Protein AF-A0A0U9H6Y2-F1 (afdb_monomer_lite)

InterPro domains:
  IPR058926 YmzB-like [PF25846] (6-113)

Organism: NCBI:txid171693

Structure (mmCIF, N/CA/C/O backbone):
data_AF-A0A0U9H6Y2-F1
#
_entry.id   AF-A0A0U9H6Y2-F1
#
loop_
_atom_site.group_PDB
_atom_site.id
_atom_site.type_symbol
_atom_site.label_atom_id
_atom_site.label_alt_id
_atom_site.label_comp_id
_atom_site.label_asym_id
_atom_site.label_entity_id
_atom_site.label_seq_id
_atom_site.pdbx_PDB_ins_code
_atom_site.Cartn_x
_atom_site.Cartn_y
_atom_site.Cartn_z
_atom_site.occupancy
_atom_site.B_iso_or_equiv
_atom_site.auth_seq_id
_atom_site.auth_comp_id
_atom_site.auth_asym_id
_atom_site.auth_atom_id
_atom_site.pdbx_PDB_model_num
ATOM 1 N N . MET A 1 1 ? -18.016 -5.426 -3.396 1.00 54.00 1 MET A N 1
ATOM 2 C CA . MET A 1 1 ? -17.809 -5.743 -4.826 1.00 54.00 1 MET A CA 1
ATOM 3 C C . MET A 1 1 ? -16.365 -5.383 -5.092 1.00 54.00 1 MET A C 1
ATOM 5 O O . MET A 1 1 ? -16.023 -4.227 -4.886 1.00 54.00 1 MET A O 1
ATOM 9 N N . GLU A 1 2 ? -15.517 -6.360 -5.395 1.00 65.19 2 GLU A N 1
ATOM 10 C CA . GLU A 1 2 ? -14.096 -6.108 -5.647 1.00 65.19 2 GLU A CA 1
ATOM 11 C C . GLU A 1 2 ? -13.951 -5.319 -6.948 1.00 65.19 2 GLU A C 1
ATOM 13 O O . GLU A 1 2 ? -14.483 -5.717 -7.985 1.00 65.19 2 GLU A O 1
ATOM 18 N N . GLN A 1 3 ? -13.285 -4.166 -6.880 1.00 85.06 3 GLN A N 1
ATOM 19 C CA . GLN A 1 3 ? -13.060 -3.312 -8.039 1.00 85.06 3 GLN A CA 1
ATOM 20 C C . GLN A 1 3 ? -11.570 -3.290 -8.374 1.00 85.06 3 GLN A C 1
ATOM 22 O O . GLN A 1 3 ? -10.763 -2.867 -7.546 1.00 85.06 3 GLN A O 1
ATOM 27 N N . TYR A 1 4 ? -11.221 -3.681 -9.602 1.00 93.12 4 TYR A N 1
ATOM 28 C CA . TYR A 1 4 ? -9.888 -3.436 -10.150 1.00 93.12 4 TYR A CA 1
ATOM 29 C C . TYR A 1 4 ? -9.677 -1.941 -10.379 1.00 93.12 4 TYR A C 1
ATOM 31 O O . TYR A 1 4 ? -10.545 -1.239 -10.910 1.00 93.12 4 TYR A O 1
ATOM 39 N N . LEU A 1 5 ? -8.514 -1.455 -9.967 1.00 94.56 5 LEU A N 1
ATOM 40 C CA . LEU A 1 5 ? -8.129 -0.058 -10.026 1.00 94.56 5 LEU A CA 1
ATOM 41 C C . LEU A 1 5 ? -6.913 0.114 -10.934 1.00 94.56 5 LEU A C 1
ATOM 43 O O . LEU A 1 5 ? -6.034 -0.735 -11.009 1.00 94.56 5 LEU A O 1
ATOM 47 N N . THR A 1 6 ? -6.826 1.273 -11.574 1.00 92.81 6 THR A N 1
ATOM 48 C CA . THR A 1 6 ? -5.541 1.792 -12.058 1.00 92.81 6 THR A CA 1
ATOM 49 C C . THR A 1 6 ? -4.651 2.129 -10.863 1.00 92.81 6 THR A C 1
ATOM 51 O O . THR A 1 6 ? -5.180 2.582 -9.838 1.00 92.81 6 THR A O 1
ATOM 54 N N . ILE A 1 7 ? -3.331 2.075 -11.026 1.00 88.81 7 ILE A N 1
ATOM 55 C CA . ILE A 1 7 ? -2.390 2.469 -9.973 1.00 88.81 7 ILE A CA 1
ATOM 56 C C . ILE A 1 7 ? -2.625 3.892 -9.440 1.00 88.81 7 ILE A C 1
ATOM 58 O O . ILE A 1 7 ? -2.622 4.113 -8.233 1.00 88.81 7 ILE A O 1
ATOM 62 N N . GLU A 1 8 ? -2.941 4.860 -10.303 1.00 90.75 8 GLU A N 1
ATOM 63 C CA . GLU A 1 8 ? -3.218 6.245 -9.893 1.00 90.75 8 GLU A CA 1
ATOM 64 C C . GLU A 1 8 ? -4.410 6.328 -8.929 1.00 90.75 8 GLU A C 1
ATOM 66 O O . GLU A 1 8 ? -4.382 7.025 -7.910 1.00 90.75 8 GLU A O 1
ATOM 71 N N . LYS A 1 9 ? -5.477 5.585 -9.241 1.00 93.94 9 LYS A N 1
ATOM 72 C CA . LYS A 1 9 ? -6.682 5.507 -8.414 1.00 93.94 9 LYS A CA 1
ATOM 73 C C . LYS A 1 9 ? -6.422 4.764 -7.109 1.00 93.94 9 LYS A C 1
ATOM 75 O O . LYS A 1 9 ? -6.911 5.224 -6.077 1.00 93.94 9 LYS A O 1
ATOM 80 N N . PHE A 1 10 ? -5.680 3.659 -7.161 1.00 94.75 10 PHE A N 1
ATOM 81 C CA . PHE A 1 10 ? -5.248 2.914 -5.982 1.00 94.75 10 PHE A CA 1
ATOM 82 C C . PHE A 1 10 ? -4.457 3.826 -5.043 1.00 94.75 10 PHE A C 1
ATOM 84 O O . PHE A 1 10 ? -4.888 4.053 -3.913 1.00 94.75 10 PHE A O 1
ATOM 91 N N . ASN A 1 11 ? -3.406 4.471 -5.557 1.00 92.38 11 ASN A N 1
ATOM 92 C CA . ASN A 1 11 ? -2.564 5.398 -4.808 1.00 92.38 11 ASN A CA 1
ATOM 93 C C . ASN A 1 11 ? -3.393 6.515 -4.183 1.00 92.38 11 ASN A C 1
ATOM 95 O O . ASN A 1 11 ? -3.288 6.733 -2.981 1.00 92.38 11 ASN A O 1
ATOM 99 N N . LYS A 1 12 ? -4.276 7.165 -4.957 1.00 94.25 12 LYS A N 1
ATOM 100 C CA . LYS A 1 12 ? -5.166 8.236 -4.472 1.00 94.25 12 LYS A CA 1
ATOM 101 C C . LYS A 1 12 ? -6.106 7.788 -3.350 1.00 94.25 12 LYS A C 1
ATOM 103 O O . LYS A 1 12 ? -6.497 8.602 -2.512 1.00 94.25 12 LYS A O 1
ATOM 108 N N . LEU A 1 13 ? -6.569 6.539 -3.374 1.00 95.81 13 LEU A N 1
ATOM 109 C CA . LEU A 1 13 ? -7.432 6.005 -2.323 1.00 95.81 13 LEU A CA 1
ATOM 110 C C . LEU A 1 13 ? -6.616 5.633 -1.084 1.00 95.81 13 LEU A C 1
ATOM 112 O O . LEU A 1 13 ? -7.009 6.025 0.012 1.00 95.81 13 LEU A O 1
ATOM 116 N N . LEU A 1 14 ? -5.480 4.960 -1.262 1.00 96.19 14 LEU A N 1
ATOM 117 C CA . LEU A 1 14 ? -4.604 4.539 -0.173 1.00 96.19 14 LEU A CA 1
ATOM 118 C C . LEU A 1 14 ? -3.988 5.740 0.568 1.00 96.19 14 LEU A C 1
ATOM 120 O O . LEU A 1 14 ? -3.892 5.711 1.789 1.00 96.19 14 LEU A O 1
ATOM 124 N N . THR A 1 15 ? -3.703 6.860 -0.114 1.00 96.25 15 THR A N 1
ATOM 125 C CA . THR A 1 15 ? -3.235 8.103 0.548 1.00 96.25 15 THR A CA 1
ATOM 126 C C . THR A 1 15 ? -4.231 8.650 1.571 1.00 96.25 15 THR A C 1
ATOM 128 O O . THR A 1 15 ? -3.843 9.377 2.482 1.00 96.25 15 THR A O 1
ATOM 131 N N . LYS A 1 16 ? -5.525 8.318 1.461 1.00 96.38 16 LYS A N 1
ATOM 132 C CA . LYS A 1 16 ? -6.529 8.721 2.463 1.00 96.38 16 LYS A CA 1
ATOM 133 C C . LYS A 1 16 ? -6.336 8.017 3.806 1.00 96.38 16 LYS A C 1
ATOM 135 O O . LYS A 1 16 ? -7.016 8.363 4.769 1.00 96.38 16 LYS A O 1
ATOM 140 N N . TRP A 1 17 ? -5.484 6.996 3.854 1.00 96.88 17 TRP A N 1
ATOM 141 C CA . TRP A 1 17 ? -5.118 6.287 5.074 1.00 96.88 17 TRP A CA 1
ATOM 142 C C . TRP A 1 17 ? -3.846 6.849 5.717 1.00 96.88 17 TRP A C 1
ATOM 144 O O . TRP A 1 17 ? -3.448 6.363 6.769 1.00 96.88 17 TRP A O 1
ATOM 154 N N . ASN A 1 18 ? -3.243 7.905 5.158 1.00 96.44 18 ASN A N 1
ATOM 155 C CA . ASN A 1 18 ? -2.192 8.648 5.850 1.00 96.44 18 ASN A CA 1
ATOM 156 C C . ASN A 1 18 ? -2.686 9.121 7.228 1.00 96.44 18 ASN A C 1
ATOM 158 O O . ASN A 1 18 ? -3.798 9.634 7.369 1.00 96.44 18 ASN A O 1
ATOM 162 N N . GLY A 1 19 ? -1.831 8.971 8.232 1.00 96.38 19 GLY A N 1
ATOM 163 C CA . GLY A 1 19 ? -2.115 9.231 9.638 1.00 96.38 19 GLY A CA 1
ATOM 164 C C . GLY A 1 19 ? -2.823 8.088 10.370 1.00 96.38 19 GLY A C 1
ATOM 165 O O . GLY A 1 19 ? -3.126 8.255 11.547 1.00 96.38 19 GLY A O 1
ATOM 166 N N . LYS A 1 20 ? -3.102 6.956 9.710 1.00 97.12 20 LYS A N 1
ATOM 167 C CA . LYS A 1 20 ? -3.748 5.789 10.328 1.00 97.12 20 LYS A CA 1
ATOM 168 C C . LYS A 1 20 ? -2.754 4.674 10.612 1.00 97.12 20 LYS A C 1
ATOM 170 O O . LYS A 1 20 ? -1.716 4.574 9.960 1.00 97.12 20 LYS A O 1
ATOM 175 N N . LYS A 1 21 ? -3.130 3.787 11.530 1.00 97.19 21 LYS A N 1
ATOM 176 C CA . LYS A 1 21 ? -2.440 2.517 11.721 1.00 97.19 21 LYS A CA 1
ATOM 177 C C . LYS A 1 21 ? -2.982 1.490 10.733 1.00 97.19 21 LYS A C 1
ATOM 179 O O . LYS A 1 21 ? -4.193 1.261 10.662 1.00 97.19 21 LYS A O 1
ATOM 184 N N . VAL A 1 22 ? -2.088 0.895 9.956 1.00 97.56 22 VAL A N 1
ATOM 185 C CA . VAL A 1 22 ? -2.429 -0.103 8.942 1.00 97.56 22 VAL A CA 1
ATOM 186 C C . VAL A 1 22 ? -1.705 -1.408 9.218 1.00 97.56 22 VAL A C 1
ATOM 188 O O . VAL A 1 22 ? -0.552 -1.408 9.642 1.00 97.56 22 VAL A O 1
ATOM 191 N N . ARG A 1 23 ? -2.384 -2.515 8.947 1.00 97.19 23 ARG A N 1
ATOM 192 C CA . ARG A 1 23 ? -1.794 -3.846 8.868 1.00 97.19 23 ARG A CA 1
ATOM 193 C C . ARG A 1 23 ? -1.527 -4.162 7.405 1.00 97.19 23 ARG A C 1
ATOM 195 O O . ARG A 1 23 ? -2.380 -3.903 6.554 1.00 97.19 23 ARG A O 1
ATOM 202 N N . VAL A 1 24 ? -0.345 -4.693 7.125 1.00 97.12 24 VAL A N 1
ATOM 203 C CA . VAL A 1 24 ? 0.053 -5.193 5.812 1.00 97.12 24 VAL A CA 1
ATOM 204 C C . VAL A 1 24 ? 0.391 -6.666 5.966 1.00 97.12 24 VAL A C 1
ATOM 206 O O . VAL A 1 24 ? 1.193 -7.030 6.821 1.00 97.12 24 VAL A O 1
ATOM 209 N N . VAL A 1 25 ? -0.217 -7.499 5.133 1.00 96.69 25 VAL A N 1
ATOM 210 C CA . VAL A 1 25 ? 0.087 -8.929 5.045 1.00 96.69 25 VAL A CA 1
ATOM 211 C C . VAL A 1 25 ? 0.610 -9.212 3.653 1.00 96.69 25 VAL A C 1
ATOM 213 O O . VAL A 1 25 ? -0.058 -8.857 2.682 1.00 96.69 25 VAL A O 1
ATOM 216 N N . LYS A 1 26 ? 1.771 -9.853 3.550 1.00 96.06 26 LYS A N 1
ATOM 217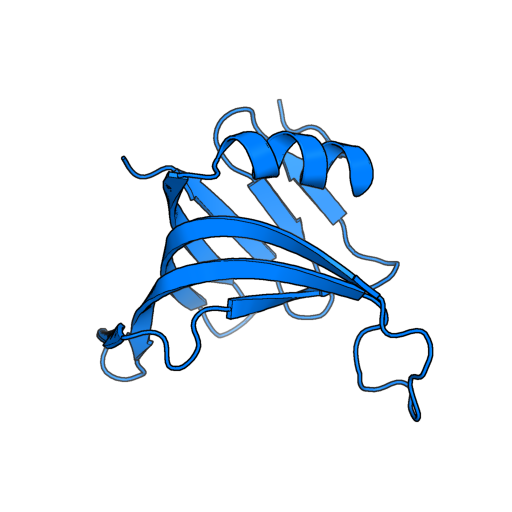 C CA . LYS A 1 26 ? 2.313 -10.376 2.296 1.00 96.06 26 LYS A CA 1
ATOM 218 C C . LYS A 1 26 ? 2.168 -11.892 2.310 1.00 96.06 26 LYS A C 1
ATOM 220 O O . LYS A 1 26 ? 2.766 -12.559 3.142 1.00 96.06 26 LYS A O 1
ATOM 225 N N . GLN A 1 27 ? 1.396 -12.422 1.371 1.00 96.25 27 GLN A N 1
ATOM 226 C CA . GLN A 1 27 ? 1.209 -13.855 1.177 1.00 96.25 27 GLN A CA 1
ATOM 227 C C . GLN A 1 27 ? 1.966 -14.322 -0.071 1.00 96.25 27 GLN A C 1
ATOM 229 O O . GLN A 1 27 ? 1.658 -13.902 -1.190 1.00 96.25 27 GLN A O 1
ATOM 234 N N . GLU A 1 28 ? 2.913 -15.232 0.129 1.00 94.25 28 GLU A N 1
ATOM 235 C CA . GLU A 1 28 ? 3.579 -16.035 -0.900 1.00 94.25 28 GLU A CA 1
ATOM 236 C C . GLU A 1 28 ? 3.044 -17.478 -0.879 1.00 94.25 28 GLU A C 1
ATOM 238 O O . GLU A 1 28 ? 2.160 -17.809 -0.091 1.00 94.25 28 GLU A O 1
ATOM 243 N N . ILE A 1 29 ? 3.534 -18.345 -1.772 1.00 90.44 29 ILE A N 1
ATOM 244 C CA . ILE A 1 29 ? 3.067 -19.743 -1.862 1.00 90.44 29 ILE A CA 1
ATOM 245 C C . ILE A 1 29 ? 3.307 -20.497 -0.545 1.00 90.44 29 ILE A C 1
ATOM 247 O O . ILE A 1 29 ? 2.418 -21.209 -0.084 1.00 90.44 29 ILE A O 1
ATOM 251 N N . ASP A 1 30 ? 4.483 -20.309 0.053 1.00 90.38 30 ASP A N 1
ATOM 252 C CA . ASP A 1 30 ? 4.940 -21.066 1.223 1.00 90.38 30 ASP A CA 1
ATOM 253 C C . ASP A 1 30 ? 5.200 -20.181 2.455 1.00 90.38 30 ASP A C 1
ATOM 255 O O . ASP A 1 30 ? 5.592 -20.700 3.498 1.00 90.38 30 ASP A O 1
ATOM 259 N N . ASP A 1 31 ? 4.995 -18.863 2.344 1.00 89.81 31 ASP A N 1
ATOM 260 C CA . ASP A 1 31 ? 5.336 -17.898 3.394 1.00 89.81 31 ASP A CA 1
ATOM 261 C C . ASP A 1 31 ? 4.267 -16.811 3.557 1.00 89.81 31 ASP A C 1
ATOM 263 O O . ASP A 1 31 ? 3.565 -16.453 2.605 1.00 89.81 31 ASP A O 1
ATOM 267 N N . CYS A 1 32 ? 4.123 -16.305 4.779 1.00 91.25 32 CYS A N 1
ATOM 268 C CA . CYS A 1 32 ? 3.196 -15.235 5.121 1.00 91.25 32 CYS A CA 1
ATOM 269 C C . CYS A 1 32 ? 3.862 -14.283 6.111 1.00 91.25 32 CYS A C 1
ATOM 27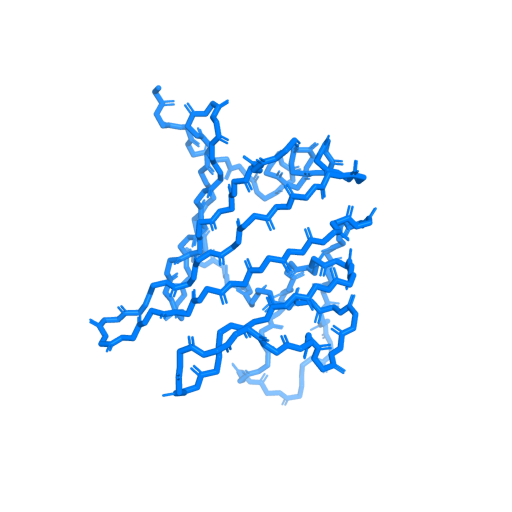1 O O . CYS A 1 32 ? 4.022 -14.622 7.281 1.00 91.25 32 CYS A O 1
ATOM 273 N N . ASP A 1 33 ? 4.160 -13.071 5.650 1.00 90.56 33 ASP A N 1
ATOM 274 C CA . ASP A 1 33 ? 4.708 -12.006 6.484 1.00 90.56 33 ASP A CA 1
ATOM 275 C C . ASP A 1 33 ? 3.601 -11.043 6.918 1.00 90.56 33 ASP A C 1
ATOM 277 O O . ASP A 1 33 ? 2.763 -10.624 6.110 1.00 90.56 33 ASP A O 1
ATOM 281 N N . GLU A 1 34 ? 3.648 -10.606 8.173 1.00 93.75 34 GLU A N 1
ATOM 282 C CA . GLU A 1 34 ? 2.785 -9.554 8.700 1.00 93.75 34 GLU A CA 1
ATOM 283 C C . GLU A 1 34 ? 3.602 -8.375 9.236 1.00 93.75 34 GLU A C 1
ATOM 285 O O . GLU A 1 34 ? 4.617 -8.533 9.917 1.00 93.75 34 GLU A O 1
ATOM 290 N N . LEU A 1 35 ? 3.122 -7.161 8.966 1.00 94.25 35 LEU A N 1
ATOM 291 C CA . LEU A 1 35 ? 3.622 -5.952 9.602 1.00 94.25 35 LEU A CA 1
ATOM 292 C C . LEU A 1 35 ? 2.503 -4.957 9.920 1.00 94.25 35 LEU A C 1
ATOM 294 O O . LEU A 1 35 ? 1.469 -4.890 9.255 1.00 94.25 35 LEU A O 1
ATOM 298 N N . ILE A 1 36 ? 2.743 -4.133 10.933 1.00 95.88 36 ILE A N 1
ATOM 299 C CA . ILE A 1 36 ? 1.873 -3.039 11.363 1.00 95.88 36 ILE A CA 1
ATOM 300 C C . ILE A 1 36 ? 2.642 -1.732 11.203 1.00 95.88 36 ILE A C 1
ATOM 302 O O . ILE A 1 36 ? 3.746 -1.609 11.725 1.00 95.88 36 ILE A O 1
ATOM 306 N N . ILE A 1 37 ? 2.061 -0.744 10.522 1.00 96.38 37 ILE A N 1
ATOM 307 C CA . ILE A 1 37 ? 2.678 0.563 10.264 1.00 96.38 37 ILE A CA 1
ATOM 308 C C . ILE A 1 37 ? 1.771 1.683 10.777 1.00 96.38 37 ILE A C 1
ATOM 310 O O . ILE A 1 37 ? 0.598 1.763 10.413 1.00 96.38 37 ILE A O 1
ATOM 314 N N . ASP A 1 38 ? 2.339 2.617 11.534 1.00 96.81 38 ASP A N 1
ATOM 315 C CA . ASP A 1 38 ? 1.798 3.966 11.702 1.00 96.81 38 ASP A CA 1
ATOM 316 C C . ASP A 1 38 ? 2.066 4.762 10.414 1.00 96.81 38 ASP A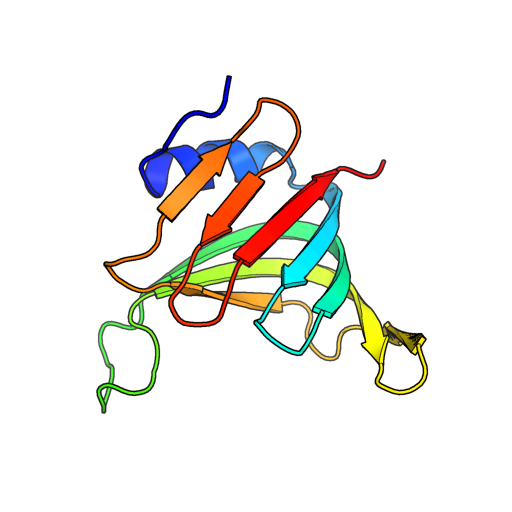 C 1
ATOM 318 O O . ASP A 1 38 ? 3.109 5.411 10.249 1.00 96.81 38 ASP A O 1
ATOM 322 N N . LEU A 1 39 ? 1.147 4.648 9.453 1.00 97.50 39 LEU A N 1
ATOM 323 C CA . LEU A 1 39 ? 1.321 5.128 8.086 1.00 97.50 39 LEU A CA 1
ATOM 324 C C . LEU A 1 39 ? 1.328 6.655 8.059 1.00 97.50 39 LEU A C 1
ATOM 326 O O . LEU A 1 39 ? 0.305 7.301 8.255 1.00 97.50 39 LEU A O 1
ATOM 330 N N . ARG A 1 40 ? 2.476 7.260 7.765 1.00 97.19 40 ARG A N 1
ATOM 331 C CA . ARG A 1 40 ? 2.618 8.716 7.621 1.00 97.19 40 ARG A CA 1
ATOM 332 C C . ARG A 1 40 ? 2.328 9.176 6.204 1.00 97.19 40 ARG A C 1
ATOM 334 O O . ARG A 1 40 ? 1.636 10.175 6.017 1.00 97.19 40 ARG A O 1
ATOM 341 N N . ALA A 1 41 ? 2.872 8.470 5.218 1.00 96.81 41 ALA A N 1
ATOM 342 C CA . ALA A 1 41 ? 2.716 8.824 3.818 1.00 96.81 41 ALA A CA 1
ATOM 343 C C . ALA A 1 41 ? 2.802 7.600 2.910 1.00 96.81 41 ALA A C 1
ATOM 345 O O . ALA A 1 41 ? 3.557 6.666 3.165 1.00 96.81 41 ALA A O 1
ATOM 346 N N . VAL A 1 42 ? 2.076 7.663 1.802 1.00 95.56 42 VAL A N 1
ATOM 347 C CA . VAL A 1 42 ? 2.178 6.712 0.697 1.00 95.56 42 VAL A CA 1
ATOM 348 C C . VAL A 1 42 ? 2.833 7.442 -0.464 1.00 95.56 42 VAL A C 1
ATOM 350 O O . VAL A 1 42 ? 2.296 8.447 -0.936 1.00 95.56 42 VAL A O 1
ATOM 353 N N . THR A 1 43 ? 3.992 6.962 -0.900 1.00 92.44 43 THR A N 1
ATOM 354 C CA . THR A 1 43 ? 4.720 7.505 -2.051 1.00 92.44 43 THR A CA 1
ATOM 355 C C . THR A 1 43 ? 4.861 6.446 -3.130 1.00 92.44 43 THR A C 1
ATOM 357 O O . THR A 1 43 ? 4.771 5.248 -2.874 1.00 92.44 43 THR A O 1
ATOM 360 N N . TYR A 1 44 ? 5.028 6.910 -4.360 1.00 89.00 44 TYR A N 1
ATOM 361 C CA . TYR A 1 44 ? 5.315 6.062 -5.501 1.00 89.00 44 TYR A CA 1
ATOM 362 C C . TYR A 1 44 ? 6.666 6.479 -6.053 1.00 89.00 44 TYR A C 1
ATOM 364 O O . TYR A 1 44 ? 6.828 7.636 -6.451 1.00 89.00 44 TYR A O 1
ATOM 372 N N . GLU A 1 45 ? 7.620 5.560 -6.052 1.00 84.06 45 GLU A N 1
ATOM 373 C CA . GLU A 1 45 ? 8.935 5.794 -6.624 1.00 84.06 45 GLU A CA 1
ATOM 374 C C . GLU A 1 45 ? 9.042 5.069 -7.963 1.00 84.06 45 GLU A C 1
ATOM 376 O O . GLU A 1 45 ? 8.545 3.962 -8.155 1.00 84.06 45 GLU A O 1
ATOM 381 N N . SER A 1 46 ? 9.653 5.743 -8.931 1.00 78.31 46 SER A N 1
ATOM 382 C CA . SER A 1 46 ? 10.019 5.152 -10.212 1.00 78.31 46 SER A CA 1
ATOM 383 C C . SER A 1 46 ? 11.526 5.220 -10.315 1.00 78.31 46 SER A C 1
ATOM 385 O O . SER A 1 46 ? 12.091 6.299 -10.137 1.00 78.31 46 SER A O 1
ATOM 387 N N . ASN A 1 47 ? 12.165 4.097 -10.624 1.00 69.94 47 ASN A N 1
ATOM 388 C CA . ASN A 1 47 ? 13.596 4.054 -10.866 1.00 69.94 47 ASN A CA 1
ATOM 389 C C . ASN A 1 47 ? 13.855 3.921 -12.375 1.00 69.94 47 ASN A C 1
ATOM 391 O O . ASN A 1 47 ? 14.039 2.814 -12.881 1.00 69.94 47 ASN A O 1
ATOM 395 N N . PRO A 1 48 ? 13.862 5.032 -13.136 1.00 60.16 48 PRO A N 1
ATOM 396 C CA . PRO A 1 48 ? 14.103 4.990 -14.577 1.00 60.16 48 PRO A CA 1
ATOM 397 C C . PRO A 1 48 ? 15.561 4.647 -14.931 1.00 60.16 48 PRO A C 1
ATOM 399 O O . PRO A 1 48 ? 15.861 4.421 -16.100 1.00 60.16 48 PRO A O 1
ATOM 402 N N . HIS A 1 49 ? 16.470 4.603 -13.950 1.00 58.22 49 HIS A N 1
ATOM 403 C CA . HIS A 1 49 ? 17.897 4.322 -14.129 1.00 58.22 49 HIS A CA 1
ATOM 404 C C . HIS A 1 49 ? 18.279 2.897 -13.704 1.00 58.22 49 HIS A C 1
ATOM 406 O O . HIS A 1 49 ? 19.377 2.673 -13.192 1.00 58.22 49 HIS A O 1
ATOM 412 N N . ARG A 1 50 ? 17.388 1.919 -13.914 1.00 62.66 50 ARG A N 1
ATOM 413 C CA . ARG A 1 50 ? 17.714 0.501 -13.713 1.00 62.66 50 ARG A CA 1
ATOM 414 C C . ARG A 1 50 ? 18.945 0.122 -14.539 1.00 62.66 50 ARG A C 1
ATOM 416 O O . ARG A 1 50 ? 18.958 0.283 -15.757 1.00 62.66 50 ARG A O 1
ATOM 423 N N . LEU A 1 51 ? 19.968 -0.387 -13.857 1.00 57.81 51 LEU A N 1
ATOM 424 C CA . LEU A 1 51 ? 21.161 -0.960 -14.486 1.00 57.81 51 LEU A CA 1
ATOM 425 C C . LEU A 1 51 ? 20.913 -2.403 -14.964 1.00 57.81 51 LEU A C 1
ATOM 427 O O . LEU A 1 51 ? 21.646 -2.884 -15.824 1.00 57.81 51 LEU A O 1
ATOM 431 N N . ASP A 1 52 ? 19.873 -3.066 -14.441 1.00 59.50 52 ASP A N 1
ATOM 432 C CA . ASP A 1 52 ? 19.458 -4.421 -14.809 1.00 59.50 52 ASP A CA 1
ATOM 433 C C . ASP A 1 52 ? 17.944 -4.677 -14.618 1.00 59.50 52 ASP A C 1
ATOM 435 O O . ASP A 1 52 ? 17.199 -3.906 -13.998 1.00 59.50 52 ASP A O 1
ATOM 439 N N . GLU A 1 53 ? 17.481 -5.806 -15.161 1.00 57.56 53 GLU A N 1
ATOM 440 C CA . GLU A 1 53 ? 16.089 -6.273 -15.112 1.00 57.56 53 GLU A CA 1
ATOM 441 C C . GLU A 1 53 ? 15.663 -6.800 -13.725 1.00 57.56 53 GLU A C 1
ATOM 443 O O . GLU A 1 53 ? 14.508 -7.181 -13.547 1.00 57.56 53 GLU A O 1
ATOM 448 N N . TYR A 1 54 ? 16.533 -6.763 -12.704 1.00 59.25 54 TYR A N 1
ATOM 449 C CA . TYR A 1 54 ? 16.264 -7.334 -11.374 1.00 59.25 54 TYR A CA 1
ATOM 450 C C . TYR A 1 54 ? 15.708 -6.318 -10.354 1.00 59.25 54 TYR A C 1
ATOM 452 O O . TYR A 1 54 ? 15.066 -6.702 -9.378 1.00 59.25 54 TYR A O 1
ATOM 460 N N . THR A 1 55 ? 15.905 -5.013 -10.586 1.00 61.44 55 THR A N 1
ATOM 461 C CA . THR A 1 55 ? 15.476 -3.924 -9.669 1.00 61.44 55 THR A CA 1
ATOM 462 C C . THR A 1 55 ? 14.117 -3.287 -10.022 1.00 61.44 55 THR A C 1
ATOM 464 O O . THR A 1 55 ? 14.140 -2.413 -10.863 1.00 61.44 55 THR A O 1
ATOM 467 N N . PRO A 1 56 ? 12.955 -3.616 -9.433 1.00 64.94 56 PRO A N 1
ATOM 468 C CA . PRO A 1 56 ? 11.621 -3.200 -9.913 1.00 64.94 56 PRO A CA 1
ATOM 469 C C . PRO A 1 56 ? 11.524 -1.758 -10.456 1.00 64.94 56 PRO A C 1
ATOM 471 O O . PRO A 1 56 ? 12.063 -0.824 -9.863 1.00 64.94 56 PRO A O 1
ATOM 474 N N . LEU A 1 57 ? 10.835 -1.570 -11.592 1.00 74.94 57 LEU A N 1
ATOM 475 C CA . LEU A 1 57 ? 10.734 -0.259 -12.260 1.00 74.94 57 LEU A CA 1
ATOM 476 C C . LEU A 1 57 ? 10.049 0.766 -11.356 1.00 74.94 57 LEU A C 1
ATOM 478 O O . LEU A 1 57 ? 10.357 1.960 -11.401 1.00 74.94 57 LEU A O 1
ATOM 482 N N . HIS A 1 58 ? 9.148 0.263 -10.521 1.00 85.62 58 HIS A N 1
ATOM 483 C CA . HIS A 1 58 ? 8.304 1.037 -9.652 1.00 85.62 58 HIS A CA 1
ATOM 484 C C . HIS A 1 58 ? 8.208 0.385 -8.275 1.00 85.62 58 HIS A C 1
ATOM 486 O O . HIS A 1 58 ? 8.243 -0.840 -8.147 1.00 85.62 58 HIS A O 1
ATOM 492 N N . SER A 1 59 ? 8.053 1.205 -7.243 1.00 90.12 59 SER A N 1
ATOM 493 C CA . SER A 1 59 ? 7.756 0.736 -5.894 1.00 90.12 59 SER A CA 1
ATOM 494 C C . SER A 1 59 ? 6.680 1.602 -5.249 1.00 90.12 59 SER A C 1
ATOM 496 O O . SER A 1 59 ? 6.630 2.827 -5.406 1.00 90.12 59 SER A O 1
ATOM 498 N N . LEU A 1 60 ? 5.784 0.940 -4.522 1.00 94.00 60 LEU A N 1
ATOM 499 C CA . LEU A 1 60 ? 4.878 1.587 -3.589 1.00 94.00 60 LEU A CA 1
ATOM 500 C C . LEU A 1 60 ? 5.562 1.636 -2.2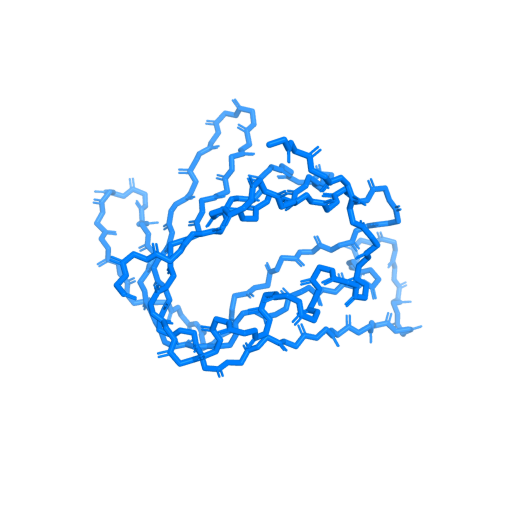27 1.00 94.00 60 LEU A C 1
ATOM 502 O O . LEU A 1 60 ? 5.890 0.603 -1.650 1.00 94.00 60 LEU A O 1
ATOM 506 N N . GLN A 1 61 ? 5.743 2.836 -1.703 1.00 94.94 61 GLN A N 1
ATOM 507 C CA . GLN A 1 61 ? 6.408 3.075 -0.432 1.00 94.94 61 GLN A CA 1
ATOM 508 C C . GLN A 1 61 ? 5.383 3.448 0.635 1.00 94.94 61 GLN A C 1
ATOM 510 O O . GLN A 1 61 ? 4.705 4.478 0.549 1.00 94.94 61 GLN A O 1
ATOM 515 N N . LEU A 1 62 ? 5.292 2.613 1.666 1.00 96.12 62 LEU A N 1
ATOM 516 C CA . LEU A 1 62 ? 4.542 2.883 2.886 1.00 96.12 62 LEU A CA 1
ATOM 517 C C . LEU A 1 62 ? 5.509 3.477 3.911 1.00 96.12 62 LEU A C 1
ATOM 519 O O . LEU A 1 62 ? 6.298 2.774 4.538 1.00 96.12 62 LEU A O 1
ATOM 523 N N . ASN A 1 63 ? 5.472 4.799 4.047 1.00 96.56 63 ASN A N 1
ATOM 524 C CA . ASN A 1 63 ? 6.363 5.543 4.926 1.00 96.56 63 ASN A CA 1
ATOM 525 C C . ASN A 1 63 ? 5.737 5.633 6.312 1.00 96.56 63 ASN A C 1
ATOM 527 O O . ASN A 1 63 ? 4.635 6.167 6.463 1.00 96.56 63 ASN A O 1
ATOM 531 N N . GLY A 1 64 ? 6.446 5.176 7.331 1.00 94.50 64 GLY A N 1
ATOM 532 C CA . GLY A 1 64 ? 5.950 5.147 8.696 1.00 94.50 64 GLY A CA 1
ATOM 533 C C . GLY A 1 64 ? 6.881 4.397 9.630 1.00 94.50 64 GLY A C 1
ATOM 534 O O . GLY A 1 64 ? 7.835 3.754 9.212 1.00 94.50 64 GLY A O 1
ATOM 535 N N . THR A 1 65 ? 6.610 4.505 10.921 1.00 94.38 65 THR A N 1
ATOM 536 C CA . THR A 1 65 ? 7.211 3.619 11.921 1.00 94.38 65 THR A CA 1
ATOM 537 C C . THR A 1 65 ? 6.303 2.421 12.111 1.00 94.38 65 THR A C 1
ATOM 539 O O . THR A 1 65 ? 5.102 2.526 11.881 1.00 94.38 65 THR A O 1
ATOM 542 N N . GLY A 1 66 ? 6.838 1.295 12.557 1.00 91.69 66 GLY A N 1
ATOM 543 C CA . GLY A 1 66 ? 5.983 0.154 12.818 1.00 91.69 66 GLY A CA 1
ATOM 544 C C . GLY A 1 66 ? 6.742 -1.067 13.288 1.00 91.69 66 GLY A C 1
ATOM 545 O O . GLY A 1 66 ? 7.886 -0.959 13.740 1.00 91.69 66 GLY A O 1
ATOM 546 N N . GLN A 1 67 ? 6.082 -2.210 13.191 1.00 92.56 67 GLN A N 1
ATOM 547 C CA . GLN A 1 67 ? 6.595 -3.498 13.619 1.00 92.56 67 GLN A CA 1
ATOM 548 C C . GLN A 1 67 ? 6.381 -4.553 12.540 1.00 92.56 67 GLN A C 1
ATOM 550 O O . GLN A 1 67 ? 5.387 -4.493 11.825 1.00 92.56 67 GLN A O 1
ATOM 555 N N . VAL A 1 68 ? 7.297 -5.508 12.441 1.00 91.88 68 VAL A N 1
ATOM 556 C CA . VAL A 1 68 ? 7.229 -6.660 11.538 1.00 91.88 68 VAL A CA 1
ATOM 557 C C . VAL A 1 68 ? 7.382 -7.940 12.350 1.00 91.88 68 VAL A C 1
ATOM 559 O O . VAL A 1 68 ? 8.132 -7.966 13.331 1.00 91.88 68 VAL A O 1
ATOM 562 N N . GLU A 1 69 ? 6.651 -8.981 11.967 1.00 88.00 69 GLU A N 1
ATOM 563 C CA . GLU A 1 69 ? 6.802 -10.305 12.558 1.00 88.00 69 GLU A CA 1
ATOM 564 C C . GLU A 1 69 ? 8.158 -10.898 12.151 1.00 88.00 69 GLU A C 1
ATOM 566 O O . GLU A 1 69 ? 8.522 -10.935 10.977 1.00 88.00 69 GLU A O 1
ATOM 571 N N . ASN A 1 70 ? 8.949 -11.326 13.133 1.00 81.56 70 ASN A N 1
ATOM 572 C CA . ASN A 1 70 ? 10.208 -12.018 12.886 1.00 81.56 70 ASN A CA 1
ATOM 573 C C . ASN A 1 70 ? 9.987 -13.536 12.740 1.00 81.56 70 ASN A C 1
ATOM 575 O O . ASN A 1 70 ? 8.928 -14.069 13.064 1.00 81.56 70 ASN A O 1
ATOM 579 N N . SER A 1 71 ? 11.026 -14.282 12.355 1.00 78.00 71 SER A N 1
ATOM 580 C CA . SER A 1 71 ? 10.949 -15.748 12.204 1.00 78.00 71 SER A CA 1
ATOM 581 C C . SER A 1 71 ? 10.612 -16.514 13.497 1.00 78.00 71 SER A C 1
ATOM 583 O O . SER A 1 71 ? 10.363 -17.716 13.452 1.00 78.00 71 SER A O 1
ATOM 585 N N . ALA A 1 72 ? 10.642 -15.849 14.656 1.00 79.88 72 ALA A N 1
ATOM 586 C CA . ALA A 1 72 ? 10.240 -16.392 15.951 1.00 79.88 72 ALA A CA 1
ATOM 587 C C . ALA A 1 72 ? 8.820 -15.954 16.365 1.00 79.88 72 ALA A C 1
ATOM 589 O O . ALA A 1 72 ? 8.463 -16.113 17.533 1.00 79.88 72 ALA A O 1
ATOM 590 N N . GLN A 1 73 ? 8.036 -15.399 15.434 1.00 79.31 73 GLN A N 1
ATOM 591 C CA . GLN A 1 73 ? 6.667 -14.908 15.631 1.00 79.31 73 GLN A CA 1
ATOM 592 C C . GLN A 1 73 ? 6.541 -13.788 16.675 1.00 79.31 73 GLN A C 1
ATOM 594 O O . GLN A 1 73 ? 5.519 -13.637 17.346 1.00 79.31 73 GLN A O 1
ATOM 599 N N . ASN A 1 74 ? 7.606 -13.002 16.851 1.00 85.25 74 ASN A N 1
ATOM 600 C CA . ASN A 1 74 ? 7.600 -11.815 17.697 1.00 85.25 74 ASN A CA 1
ATOM 601 C C . ASN A 1 74 ? 7.579 -10.557 16.832 1.00 85.25 74 ASN A C 1
ATOM 603 O O . ASN A 1 74 ? 8.253 -10.486 15.807 1.00 85.25 74 ASN A O 1
ATOM 607 N N . MET A 1 75 ? 6.855 -9.538 17.292 1.00 86.12 75 MET A N 1
ATOM 608 C CA . MET A 1 75 ? 6.835 -8.228 16.646 1.00 86.12 75 MET A CA 1
ATOM 609 C C . MET A 1 75 ? 8.083 -7.432 17.030 1.00 86.12 75 MET A C 1
ATOM 611 O O . MET A 1 75 ? 8.260 -7.051 18.191 1.00 86.12 75 MET A O 1
ATOM 615 N N . GLU A 1 76 ? 8.933 -7.150 16.049 1.00 90.44 76 GLU A N 1
ATOM 616 C CA . GLU A 1 76 ? 10.115 -6.300 16.199 1.00 90.44 76 GLU A CA 1
ATOM 617 C C . GLU A 1 76 ? 9.947 -4.991 15.439 1.00 90.44 76 GLU A C 1
ATOM 619 O O . GLU A 1 76 ? 9.133 -4.893 14.528 1.00 90.44 76 GLU A O 1
ATOM 624 N N . GLN A 1 77 ? 10.700 -3.956 15.816 1.00 90.25 77 GLN A N 1
ATOM 625 C CA . GLN A 1 77 ? 10.636 -2.678 15.109 1.00 90.25 77 GLN A CA 1
ATOM 626 C C . GLN A 1 77 ? 11.053 -2.841 13.647 1.00 90.25 77 GLN A C 1
ATOM 628 O O . GLN A 1 77 ? 12.070 -3.463 13.346 1.00 90.25 77 GLN A O 1
ATOM 633 N N . LEU A 1 78 ? 10.293 -2.210 12.752 1.00 87.94 78 LEU A N 1
ATOM 634 C CA . LEU A 1 78 ? 10.666 -2.088 11.349 1.00 87.94 78 LEU A CA 1
ATOM 635 C C . LEU A 1 78 ? 12.072 -1.460 11.248 1.00 87.94 78 LEU A C 1
ATOM 637 O O . LEU A 1 78 ? 12.294 -0.378 11.802 1.00 87.94 78 LEU A O 1
ATOM 641 N N . PRO A 1 79 ? 13.024 -2.102 10.544 1.00 84.94 79 PRO A N 1
ATOM 642 C CA . PRO A 1 79 ? 14.414 -1.644 10.480 1.00 84.94 79 PRO A CA 1
ATOM 643 C C . PRO A 1 79 ? 14.576 -0.325 9.713 1.00 84.94 79 PRO A C 1
ATOM 645 O O . PRO A 1 79 ? 15.554 0.395 9.906 1.00 84.94 79 PRO A O 1
ATOM 648 N N . SER A 1 80 ? 13.616 -0.003 8.847 1.00 88.00 80 SER A N 1
ATOM 649 C CA . SER A 1 80 ? 13.535 1.244 8.093 1.00 88.00 80 SER A CA 1
ATOM 650 C C . SER A 1 80 ? 12.164 1.873 8.303 1.00 88.00 80 SER A C 1
ATOM 652 O O . SER A 1 80 ? 11.170 1.169 8.471 1.00 88.00 80 SER A O 1
ATOM 654 N N . SER A 1 81 ? 12.079 3.201 8.222 1.00 91.06 81 SER A N 1
ATOM 655 C CA . SER A 1 81 ? 10.795 3.912 8.245 1.00 91.06 81 SER A CA 1
ATOM 656 C C . SER A 1 81 ? 10.037 3.854 6.911 1.00 91.06 81 SER A C 1
ATOM 658 O O . SER A 1 81 ? 9.160 4.683 6.660 1.00 91.06 81 SER A O 1
ATOM 660 N N . VAL A 1 82 ? 10.434 2.953 6.016 1.00 92.69 82 VAL A N 1
ATOM 661 C CA . VAL A 1 82 ? 9.843 2.749 4.696 1.00 92.69 82 VAL A CA 1
ATOM 662 C C . VAL A 1 82 ? 9.709 1.251 4.477 1.00 92.69 82 VAL A C 1
ATOM 664 O O . VAL A 1 82 ? 10.699 0.523 4.554 1.00 92.69 82 VAL A O 1
ATOM 667 N N . TYR A 1 83 ? 8.487 0.809 4.200 1.00 93.12 83 TYR A N 1
ATOM 668 C CA . TYR A 1 83 ? 8.215 -0.523 3.681 1.00 93.12 83 TYR A CA 1
ATOM 669 C C . TYR A 1 83 ? 7.901 -0.423 2.189 1.00 93.12 83 TYR A C 1
ATOM 671 O O . TYR A 1 83 ? 7.027 0.350 1.788 1.00 93.12 83 TYR A O 1
ATOM 679 N N . GLU A 1 84 ? 8.626 -1.183 1.375 1.00 92.50 84 GLU A N 1
ATOM 680 C CA . GLU A 1 84 ? 8.523 -1.132 -0.081 1.00 92.50 84 GLU A CA 1
ATOM 681 C C . GLU A 1 84 ? 7.789 -2.350 -0.616 1.00 92.50 84 GLU A C 1
ATOM 683 O O . GLU A 1 84 ? 8.173 -3.491 -0.355 1.00 92.50 84 GLU A O 1
ATOM 688 N N . ILE A 1 85 ? 6.760 -2.096 -1.419 1.00 93.38 85 ILE A N 1
ATOM 689 C CA . ILE A 1 85 ? 6.125 -3.122 -2.231 1.00 93.38 85 ILE A CA 1
ATOM 690 C C . ILE A 1 85 ? 6.600 -2.919 -3.672 1.00 93.38 85 ILE A C 1
ATOM 692 O O . ILE A 1 85 ? 6.298 -1.876 -4.264 1.00 93.38 85 ILE A O 1
ATOM 696 N N . PRO A 1 86 ? 7.372 -3.864 -4.235 1.00 91.69 86 PRO A N 1
ATOM 697 C CA . PRO A 1 86 ? 7.811 -3.785 -5.619 1.00 91.69 86 PRO A CA 1
ATOM 698 C C . PRO A 1 86 ? 6.616 -3.917 -6.556 1.00 91.69 86 PRO A C 1
ATOM 700 O O . PRO A 1 86 ? 5.680 -4.661 -6.270 1.00 91.69 86 PRO A O 1
ATOM 703 N N . LEU A 1 87 ? 6.652 -3.169 -7.654 1.00 90.12 87 LEU A N 1
ATOM 704 C CA . LEU A 1 87 ? 5.588 -3.137 -8.642 1.00 90.12 87 LEU A CA 1
AT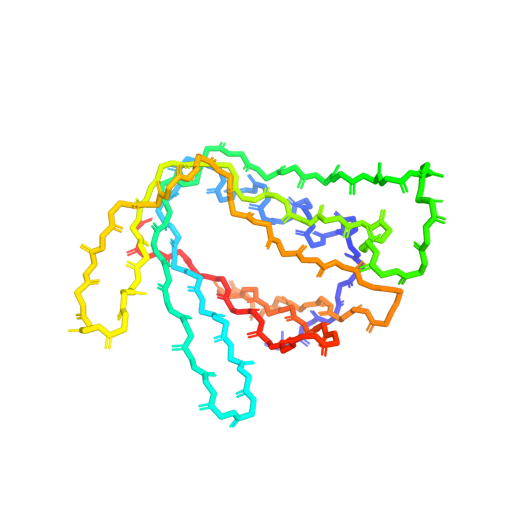OM 705 C C . LEU A 1 87 ? 6.143 -3.457 -10.027 1.00 90.12 87 LEU A C 1
ATOM 707 O O . LEU A 1 87 ? 7.100 -2.836 -10.505 1.00 90.12 87 LEU A O 1
ATOM 711 N N . GLU A 1 88 ? 5.490 -4.410 -10.673 1.00 88.25 88 GLU A N 1
ATOM 712 C CA . GLU A 1 88 ? 5.705 -4.801 -12.060 1.00 88.25 88 GLU A CA 1
ATOM 713 C C . GLU A 1 88 ? 4.554 -4.310 -12.950 1.00 88.25 88 GLU A C 1
ATOM 715 O O . GLU A 1 88 ? 3.466 -3.989 -12.471 1.00 88.25 88 GLU A O 1
ATOM 720 N N . ASP A 1 89 ? 4.757 -4.302 -14.269 1.00 83.88 89 ASP A N 1
ATOM 721 C CA . ASP A 1 89 ? 3.707 -3.922 -15.227 1.00 83.88 89 ASP A CA 1
ATOM 722 C C . ASP A 1 89 ? 2.484 -4.863 -15.163 1.00 83.88 89 ASP A C 1
ATOM 724 O O . ASP A 1 89 ? 1.371 -4.474 -15.518 1.00 83.88 89 ASP A O 1
ATOM 728 N N . SER A 1 90 ? 2.688 -6.100 -14.691 1.00 88.38 90 SER A N 1
ATOM 729 C CA . SER A 1 90 ? 1.665 -7.125 -14.445 1.00 88.38 90 SER A CA 1
ATOM 730 C C . SER A 1 90 ? 0.881 -6.916 -13.144 1.00 88.38 90 SER A C 1
ATOM 732 O O . SER A 1 90 ? -0.099 -7.631 -12.918 1.00 88.38 90 SER A O 1
ATOM 734 N N . SER A 1 91 ? 1.286 -5.969 -12.289 1.00 92.81 91 SER A N 1
ATOM 735 C CA . SER A 1 91 ? 0.684 -5.782 -10.970 1.00 92.81 91 SER A CA 1
ATOM 736 C C . SER A 1 91 ? -0.806 -5.440 -11.057 1.00 92.81 91 SER A C 1
ATOM 738 O O . SER A 1 91 ? -1.236 -4.578 -11.829 1.00 92.81 91 SER A O 1
ATOM 740 N N . LEU A 1 92 ? -1.610 -6.097 -10.219 1.00 95.81 92 LEU A N 1
ATOM 741 C CA . LEU A 1 92 ? -3.058 -5.900 -10.147 1.00 95.81 92 LEU A CA 1
ATOM 742 C C . LEU A 1 92 ? -3.442 -5.212 -8.842 1.00 95.81 92 LEU A C 1
ATOM 744 O O . LEU A 1 92 ? -3.088 -5.669 -7.760 1.00 95.81 92 LEU A O 1
ATOM 748 N N . TYR A 1 93 ? -4.234 -4.148 -8.951 1.00 95.94 93 TYR A N 1
ATOM 749 C CA . TYR A 1 93 ? -4.648 -3.315 -7.825 1.00 95.94 93 TYR A CA 1
ATOM 750 C C . TYR A 1 93 ? -6.145 -3.466 -7.590 1.00 95.94 93 TYR A C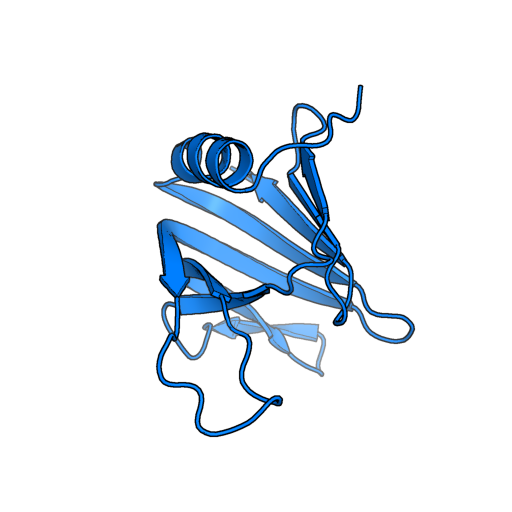 1
ATOM 752 O O . TYR A 1 93 ? -6.941 -3.280 -8.512 1.00 95.94 93 TYR A O 1
ATOM 760 N N . GLN A 1 94 ? -6.550 -3.744 -6.357 1.00 97.25 94 GLN A N 1
ATOM 761 C CA . GLN A 1 94 ? -7.951 -3.924 -5.996 1.00 97.25 94 GLN A CA 1
ATOM 762 C C . GLN A 1 94 ? -8.298 -3.188 -4.705 1.00 97.25 94 GLN A C 1
ATOM 764 O O . GLN A 1 94 ? -7.466 -3.002 -3.815 1.00 97.25 94 GLN A O 1
ATOM 769 N N . PHE A 1 95 ? -9.562 -2.783 -4.601 1.00 96.06 95 PHE A N 1
ATOM 770 C CA . PHE A 1 95 ? -10.150 -2.288 -3.362 1.00 96.06 95 PHE A CA 1
ATOM 771 C C . PHE A 1 95 ? -11.556 -2.865 -3.198 1.00 96.06 95 PHE A C 1
ATOM 773 O O . PHE A 1 95 ? -12.389 -2.735 -4.099 1.00 96.06 95 PHE A O 1
ATOM 780 N N . ASP A 1 96 ? -11.822 -3.503 -2.057 1.00 93.44 96 ASP A N 1
ATOM 781 C CA . ASP A 1 96 ? -13.117 -4.147 -1.776 1.00 93.44 96 ASP A CA 1
ATOM 782 C C . ASP A 1 96 ? -14.125 -3.221 -1.060 1.00 93.44 96 ASP A C 1
ATOM 784 O O . ASP A 1 96 ? -15.299 -3.570 -0.908 1.00 93.44 96 ASP A O 1
ATOM 788 N N . GLY A 1 97 ? -13.679 -2.019 -0.672 1.00 91.50 97 GLY A N 1
ATOM 789 C CA . GLY A 1 97 ? -14.417 -1.055 0.151 1.00 91.50 97 GLY A CA 1
ATOM 790 C C . GLY A 1 97 ? -13.841 -0.891 1.561 1.00 91.50 97 GLY A C 1
ATOM 791 O O . GLY A 1 97 ? -14.067 0.139 2.195 1.00 91.50 97 GLY A O 1
ATOM 792 N N . SER A 1 98 ? -13.063 -1.869 2.018 1.00 93.12 98 SER A N 1
ATOM 793 C CA . SER A 1 98 ? -12.457 -1.928 3.351 1.00 93.12 98 SER A CA 1
ATOM 794 C C . SER A 1 98 ? -10.958 -2.212 3.317 1.00 93.12 98 SER A C 1
ATOM 796 O O . SER A 1 98 ? -10.222 -1.664 4.133 1.00 93.12 98 SER A O 1
ATOM 798 N N . ARG A 1 99 ? -10.499 -3.008 2.350 1.00 96.69 99 ARG A N 1
ATOM 799 C CA . ARG A 1 99 ? -9.122 -3.481 2.227 1.00 96.69 99 ARG A CA 1
ATOM 800 C C . ARG A 1 99 ? -8.617 -3.274 0.814 1.00 96.69 99 ARG A C 1
ATOM 802 O O . ARG A 1 99 ? -9.369 -3.387 -0.160 1.00 96.69 99 ARG A O 1
ATOM 809 N N . PHE A 1 100 ? -7.334 -2.962 0.720 1.00 97.44 100 PHE A N 1
ATOM 810 C CA . PHE A 1 100 ? -6.607 -2.978 -0.537 1.00 97.44 100 PHE A CA 1
ATOM 811 C C . PHE A 1 100 ? -5.959 -4.340 -0.726 1.00 97.44 100 PHE A C 1
ATOM 813 O O . PHE A 1 100 ? -5.411 -4.891 0.225 1.00 97.44 100 PHE A O 1
ATOM 820 N N . SER A 1 101 ? -5.997 -4.844 -1.955 1.00 97.31 101 SER A N 1
ATOM 821 C CA . SER A 1 101 ? -5.224 -6.010 -2.376 1.00 97.31 101 SER A CA 1
ATOM 822 C C . SER A 1 101 ? -4.355 -5.618 -3.564 1.00 97.31 101 SER A C 1
ATOM 824 O O . SER A 1 101 ? -4.802 -4.889 -4.457 1.00 97.31 101 SER A O 1
ATOM 826 N N . LEU A 1 102 ? -3.107 -6.064 -3.541 1.00 96.06 102 LEU A N 1
ATOM 827 C CA . LEU A 1 102 ? -2.114 -5.830 -4.572 1.00 96.06 102 LEU A CA 1
ATOM 828 C C . LEU A 1 102 ? -1.448 -7.162 -4.913 1.00 96.06 102 LEU A C 1
ATOM 830 O O . LEU A 1 102 ? -0.765 -7.745 -4.076 1.00 96.06 102 LEU A O 1
ATOM 834 N N . THR A 1 103 ? -1.656 -7.648 -6.131 1.00 96.25 103 THR A N 1
ATOM 835 C CA . THR A 1 103 ? -1.007 -8.865 -6.633 1.00 96.25 103 THR A CA 1
ATOM 836 C C . THR A 1 103 ? 0.191 -8.473 -7.478 1.00 96.25 103 THR A C 1
ATOM 838 O O . THR A 1 103 ? 0.028 -7.728 -8.442 1.00 96.25 103 THR A O 1
ATOM 841 N N . THR A 1 104 ? 1.366 -8.978 -7.117 1.00 93.62 104 THR A N 1
ATOM 842 C CA . THR A 1 104 ? 2.645 -8.751 -7.800 1.00 93.62 104 THR A CA 1
ATOM 843 C C . THR A 1 104 ? 3.271 -10.094 -8.170 1.00 93.62 104 THR A C 1
ATOM 845 O O . THR A 1 104 ? 2.778 -11.153 -7.765 1.00 93.62 104 THR A O 1
ATOM 848 N N . ASP A 1 105 ? 4.395 -10.073 -8.883 1.00 90.44 105 ASP A N 1
ATOM 849 C CA . ASP A 1 105 ? 5.138 -11.304 -9.189 1.00 90.44 105 ASP A CA 1
ATOM 850 C C . ASP A 1 105 ? 5.737 -11.955 -7.921 1.00 90.44 105 ASP A C 1
ATOM 852 O O . ASP A 1 105 ? 6.096 -13.134 -7.927 1.00 90.44 105 ASP A O 1
ATOM 856 N N . ARG A 1 106 ? 5.825 -11.199 -6.815 1.00 89.81 106 ARG A N 1
ATOM 857 C CA . ARG A 1 106 ? 6.343 -11.651 -5.513 1.00 89.81 106 ARG A CA 1
ATOM 858 C C . ARG A 1 106 ? 5.262 -12.070 -4.517 1.00 89.81 106 ARG A C 1
ATOM 860 O O . ARG A 1 106 ? 5.597 -12.404 -3.391 1.00 89.81 106 ARG A O 1
ATOM 867 N N . GLY A 1 107 ? 3.983 -12.023 -4.880 1.00 94.31 107 GLY A N 1
ATOM 868 C CA . GLY A 1 107 ? 2.893 -12.453 -4.002 1.00 94.31 107 GLY A CA 1
ATOM 869 C C . GLY A 1 107 ? 1.756 -11.445 -3.885 1.00 94.31 107 GLY A C 1
ATOM 870 O O . GLY A 1 107 ? 1.616 -10.520 -4.685 1.00 94.31 107 GLY A O 1
ATOM 871 N N . ILE A 1 108 ? 0.897 -11.663 -2.892 1.00 97.06 108 ILE A N 1
ATOM 872 C CA . ILE A 1 108 ? -0.303 -10.856 -2.666 1.00 97.06 108 ILE A CA 1
ATOM 873 C C . ILE A 1 108 ? -0.132 -10.046 -1.389 1.00 97.06 108 ILE A C 1
ATOM 875 O O . ILE A 1 108 ? 0.032 -10.601 -0.307 1.00 97.06 108 ILE A O 1
ATOM 879 N N . TYR A 1 109 ? -0.236 -8.730 -1.514 1.00 97.50 109 TYR A N 1
ATOM 880 C CA . TYR A 1 109 ? -0.187 -7.791 -0.406 1.00 97.50 109 TYR A CA 1
ATOM 881 C C . TYR A 1 109 ? -1.601 -7.330 -0.069 1.00 97.50 109 TYR A C 1
ATOM 883 O O . TYR A 1 109 ? -2.292 -6.767 -0.917 1.00 97.50 109 TYR A O 1
ATOM 891 N N . THR A 1 110 ? -2.027 -7.531 1.174 1.00 97.88 110 THR A N 1
ATOM 892 C CA . THR A 1 110 ? -3.291 -7.000 1.700 1.00 97.88 110 THR A CA 1
ATOM 893 C C . THR A 1 110 ? -2.997 -5.875 2.677 1.00 97.88 110 THR A C 1
ATOM 895 O O . THR A 1 110 ? -2.201 -6.063 3.591 1.00 97.88 110 THR A O 1
ATOM 898 N N . ILE A 1 111 ? -3.639 -4.718 2.502 1.00 97.81 111 ILE A N 1
ATOM 899 C CA . ILE A 1 111 ? -3.496 -3.560 3.393 1.00 97.81 111 ILE A CA 1
ATOM 900 C C . ILE A 1 111 ? -4.864 -3.206 3.969 1.00 97.81 111 ILE A C 1
ATOM 902 O O . ILE A 1 111 ? -5.823 -2.979 3.223 1.00 97.81 111 ILE A O 1
ATOM 906 N N . GLU A 1 112 ? -4.947 -3.104 5.292 1.00 97.75 112 GLU A N 1
ATOM 907 C CA . GLU A 1 112 ? -6.176 -2.761 6.006 1.00 97.75 112 GLU A CA 1
ATOM 908 C C . GLU A 1 112 ? -5.928 -1.791 7.163 1.00 97.75 112 GLU A C 1
ATOM 910 O O . GLU A 1 112 ? -4.876 -1.810 7.796 1.00 97.75 112 GLU A O 1
ATOM 915 N N . VAL A 1 113 ? -6.897 -0.915 7.433 1.00 97.19 113 VAL A N 1
ATOM 916 C CA . VAL A 1 113 ? -6.878 -0.056 8.625 1.00 97.19 113 VAL A CA 1
ATOM 917 C C . VAL A 1 113 ? -7.295 -0.890 9.826 1.00 97.19 113 VAL A C 1
ATOM 919 O O . VAL A 1 113 ? -8.313 -1.578 9.759 1.00 97.19 113 VAL A O 1
ATOM 922 N N . ILE A 1 114 ? -6.551 -0.778 10.924 1.00 95.19 114 ILE A N 1
ATOM 923 C CA . ILE A 1 114 ? -6.845 -1.511 12.165 1.00 95.19 114 ILE A CA 1
ATOM 924 C C . ILE A 1 114 ? -7.281 -0.608 13.328 1.00 95.19 114 ILE A C 1
ATOM 926 O O . ILE A 1 114 ? -7.746 -1.129 14.339 1.00 95.19 114 ILE A O 1
ATOM 930 N N . GLU A 1 115 ? -7.187 0.721 13.178 1.00 77.44 115 GLU A N 1
ATOM 931 C CA . GLU A 1 115 ? -7.612 1.734 14.166 1.00 77.44 115 GLU A CA 1
ATOM 932 C C . GLU A 1 115 ? -8.199 2.998 13.508 1.00 77.44 115 GLU A C 1
ATOM 934 O O . GLU A 1 115 ? -7.645 3.472 12.483 1.00 77.44 115 GLU A O 1
#

Radius of gyration: 13.88 Å; chains: 1; bounding box: 39×30×33 Å

pLDDT: mean 89.07, std 10.87, range [54.0, 97.88]

Foldseek 3Di:
DKDWDDPVVLQVVVQVCAQFKKKKWFDDPPDIKIKIWRFHGWDKDADPPDPDPPQARIKIKRAGWIWIQDPVRDTDTDPHRIDIDGDDPPWIWIDPPAWIWIQHPRGIMIMGTPD

Sequence (115 aa):
MEQYLTIEKFNKLLTKWNGKKVRVVKQEIDDCDELIIDLRAVTYESNPHRLDEYTPLHSLQLNGTGQVENSAQNMEQLPSSVYEIPLEDSSLYQFDGSRFSLTTDRGIYTIEVIE

Secondary structure (DSSP, 8-state):
--EEE-HHHHHHHHGGGTTSEEEEEEE-SS-EEEEEEEEEEEEEEE-TT-SSTTS-SEEEEEEEEEEEE-TTS-EEE-SSSEEEEEE-TT-EEEE-SSEEEEEETTEEEEEEE--